Protein AF-A0A914JHT4-F1 (afdb_monomer)

Structure (mmCIF, N/CA/C/O backbone):
data_AF-A0A914JHT4-F1
#
_entry.id   AF-A0A914JHT4-F1
#
loop_
_atom_site.group_PDB
_atom_site.id
_atom_site.type_symbol
_atom_site.label_atom_id
_atom_site.label_alt_id
_atom_site.label_comp_id
_atom_site.label_asym_id
_atom_site.label_entity_id
_atom_site.label_seq_id
_atom_site.pdbx_PDB_ins_code
_atom_site.Cartn_x
_atom_site.Cartn_y
_atom_site.Cartn_z
_atom_site.occupancy
_atom_site.B_iso_or_equiv
_atom_site.auth_seq_id
_atom_site.auth_comp_id
_atom_site.auth_asym_id
_atom_site.auth_atom_id
_atom_site.pdbx_PDB_model_num
ATOM 1 N N . ASP A 1 1 ? 17.481 -5.422 -11.224 1.00 64.38 1 ASP A N 1
ATOM 2 C CA . ASP A 1 1 ? 16.267 -5.936 -10.546 1.00 64.38 1 ASP A CA 1
ATOM 3 C C . ASP A 1 1 ? 15.125 -4.936 -10.602 1.00 64.38 1 ASP A C 1
ATOM 5 O O . ASP A 1 1 ? 15.164 -3.940 -9.887 1.00 64.38 1 ASP A O 1
ATOM 9 N N . TYR A 1 2 ? 14.094 -5.210 -11.404 1.00 76.00 2 TYR A N 1
ATOM 10 C CA . TYR A 1 2 ? 12.844 -4.450 -11.332 1.00 76.00 2 TYR A CA 1
ATOM 11 C C . TYR A 1 2 ? 11.977 -4.974 -10.196 1.00 76.00 2 TYR A C 1
ATOM 13 O O . TYR A 1 2 ? 11.735 -6.181 -10.086 1.00 76.00 2 TYR A O 1
ATOM 21 N N . LYS A 1 3 ? 11.513 -4.055 -9.351 1.00 81.38 3 LYS A N 1
ATOM 22 C CA . LYS A 1 3 ? 10.658 -4.356 -8.208 1.00 81.38 3 LYS A CA 1
ATOM 23 C C . LYS A 1 3 ? 9.429 -3.468 -8.227 1.00 81.38 3 LYS A C 1
ATOM 25 O O . LYS A 1 3 ? 9.554 -2.254 -8.340 1.00 81.38 3 LYS A O 1
ATOM 30 N N . LEU A 1 4 ? 8.264 -4.074 -8.044 1.00 81.75 4 LEU A N 1
ATOM 31 C CA . LEU A 1 4 ? 7.063 -3.346 -7.664 1.00 81.75 4 LEU A CA 1
ATOM 32 C C . LEU A 1 4 ? 7.037 -3.219 -6.146 1.00 81.75 4 LEU A C 1
ATOM 34 O O . LEU A 1 4 ? 6.970 -4.230 -5.450 1.00 81.75 4 LEU A O 1
ATOM 38 N N . THR A 1 5 ? 7.057 -1.992 -5.644 1.00 86.56 5 THR A N 1
ATOM 39 C CA . THR A 1 5 ? 6.839 -1.701 -4.226 1.00 86.56 5 THR A CA 1
ATOM 40 C C . THR A 1 5 ? 5.491 -1.019 -4.037 1.00 86.56 5 THR A C 1
ATOM 42 O O . THR A 1 5 ? 4.917 -0.455 -4.969 1.00 86.56 5 THR A O 1
ATOM 45 N N . GLY A 1 6 ? 4.962 -1.096 -2.822 1.00 81.75 6 GLY A N 1
ATOM 46 C CA . GLY A 1 6 ? 3.694 -0.473 -2.470 1.00 81.75 6 GLY A CA 1
ATOM 47 C C . GLY A 1 6 ? 3.705 0.069 -1.050 1.00 81.75 6 GLY A C 1
ATOM 48 O O . GLY A 1 6 ? 4.601 -0.216 -0.255 1.00 81.75 6 GLY A O 1
ATOM 49 N N . LYS A 1 7 ? 2.675 0.845 -0.724 1.00 82.56 7 LYS A N 1
ATOM 50 C CA . LYS A 1 7 ? 2.381 1.263 0.643 1.00 82.56 7 LYS A CA 1
ATOM 51 C C . LYS A 1 7 ? 0.898 1.046 0.899 1.00 82.56 7 LYS A C 1
ATOM 53 O O . LYS A 1 7 ? 0.071 1.549 0.145 1.00 82.56 7 LYS A O 1
ATOM 58 N N . LEU A 1 8 ? 0.582 0.315 1.961 1.00 78.88 8 LEU A N 1
ATOM 59 C CA . LEU A 1 8 ? -0.777 0.206 2.471 1.00 78.88 8 LEU A CA 1
ATOM 60 C C . LEU A 1 8 ? -1.027 1.350 3.455 1.00 78.88 8 LEU A C 1
ATOM 62 O O . LEU A 1 8 ? -0.195 1.624 4.319 1.00 78.88 8 LEU A O 1
ATOM 66 N N . VAL A 1 9 ? -2.171 2.009 3.309 1.00 79.50 9 VAL A N 1
ATOM 67 C CA . VAL A 1 9 ? -2.704 2.966 4.279 1.00 79.50 9 VAL A CA 1
ATOM 68 C C . VAL A 1 9 ? -4.126 2.511 4.574 1.00 79.50 9 VAL A C 1
ATOM 70 O O . VAL A 1 9 ? -4.927 2.375 3.652 1.00 79.50 9 VAL A O 1
ATOM 73 N N . ILE A 1 10 ? -4.397 2.181 5.833 1.00 80.94 10 ILE A N 1
ATOM 74 C CA . ILE A 1 10 ? -5.722 1.768 6.297 1.00 80.94 10 ILE A CA 1
ATOM 75 C C . ILE A 1 10 ? -6.335 2.977 6.994 1.00 80.94 10 ILE A C 1
ATOM 77 O O . ILE A 1 10 ? -5.795 3.421 8.005 1.00 80.94 10 ILE A O 1
ATOM 81 N N . ASP A 1 11 ? -7.444 3.481 6.460 1.00 80.00 11 ASP A N 1
ATOM 82 C CA . ASP A 1 11 ? -8.111 4.670 6.999 1.00 80.00 11 ASP A CA 1
ATOM 83 C C . ASP A 1 11 ? -8.909 4.347 8.269 1.00 80.00 11 ASP A C 1
ATOM 85 O O . ASP A 1 11 ? -8.783 5.034 9.280 1.00 80.00 11 ASP A O 1
ATOM 89 N N . SER A 1 12 ? -9.725 3.291 8.230 1.00 81.62 12 SER A N 1
ATOM 90 C CA . SER A 1 12 ? -10.456 2.786 9.392 1.00 81.62 12 SER A CA 1
ATOM 91 C C . SER A 1 12 ? -10.958 1.359 9.180 1.00 81.62 12 SER A C 1
ATOM 93 O O . SER A 1 12 ? -11.163 0.898 8.054 1.00 81.62 12 SER A O 1
ATOM 95 N N . PHE A 1 13 ? -11.180 0.663 10.288 1.00 84.31 13 PHE A N 1
ATOM 96 C CA . PHE A 1 13 ? -11.930 -0.577 10.360 1.00 84.31 13 PHE A CA 1
ATOM 97 C C . PHE A 1 13 ? -13.375 -0.283 10.729 1.00 84.31 13 PHE A C 1
ATOM 99 O O . PHE A 1 13 ? -13.641 0.518 11.624 1.00 84.31 13 PHE A O 1
ATOM 106 N N . LYS A 1 14 ? -14.285 -0.975 10.044 1.00 87.00 14 LYS A N 1
ATOM 107 C CA . LYS A 1 14 ? -15.691 -1.065 10.419 1.00 87.00 14 LYS A CA 1
ATOM 108 C C . LYS A 1 14 ? -15.995 -2.480 10.851 1.00 87.00 14 LYS A C 1
ATOM 110 O O . LYS A 1 14 ? -15.665 -3.425 10.130 1.00 87.00 14 LYS A O 1
ATOM 115 N N . THR A 1 15 ? -16.628 -2.604 12.002 1.00 83.25 15 THR A N 1
ATOM 116 C CA . THR A 1 15 ? -17.071 -3.894 12.530 1.00 83.25 15 THR A CA 1
ATOM 117 C C . THR A 1 15 ? -18.559 -4.050 12.245 1.00 83.25 15 THR A C 1
ATOM 119 O O . THR A 1 15 ? -19.267 -3.064 12.109 1.00 83.25 15 THR A O 1
ATOM 122 N N . ALA A 1 16 ? -19.028 -5.280 12.076 1.00 85.81 16 ALA A N 1
ATOM 123 C CA . ALA A 1 16 ? -20.444 -5.586 11.906 1.00 85.81 16 ALA A CA 1
ATOM 124 C C . ALA A 1 16 ? -20.725 -6.950 12.539 1.00 85.81 16 ALA A C 1
ATOM 126 O O . ALA A 1 16 ? -19.810 -7.766 12.676 1.00 85.81 16 ALA A O 1
ATOM 127 N N . ASP A 1 17 ? -21.981 -7.190 12.912 1.00 80.75 17 ASP A N 1
ATOM 128 C CA . ASP A 1 17 ? -22.465 -8.481 13.416 1.00 80.75 17 ASP A CA 1
ATOM 129 C C . ASP A 1 17 ? -21.721 -8.989 14.670 1.00 80.75 17 ASP A C 1
ATOM 131 O O . ASP A 1 17 ? -21.454 -10.183 14.830 1.00 80.75 17 ASP A O 1
ATOM 135 N N . VAL A 1 18 ? -21.382 -8.082 15.594 1.00 80.56 18 VAL A N 1
ATOM 136 C CA . VAL A 1 18 ? -20.716 -8.446 16.853 1.00 80.56 18 VAL A CA 1
ATOM 137 C C . VAL A 1 18 ? -21.708 -9.115 17.807 1.00 80.56 18 VAL A C 1
ATOM 139 O O . VAL A 1 18 ? -22.669 -8.502 18.266 1.00 80.56 18 VAL A O 1
ATOM 142 N N . ILE A 1 19 ? -21.441 -10.379 18.149 1.00 79.56 19 ILE A N 1
ATOM 143 C CA . ILE A 1 19 ? -22.178 -11.134 19.169 1.00 79.56 19 ILE A CA 1
ATOM 144 C C . ILE A 1 19 ? -21.234 -11.400 20.341 1.00 79.56 19 ILE A C 1
ATOM 146 O O . ILE A 1 19 ? -20.275 -12.161 20.213 1.00 79.56 19 ILE A O 1
ATOM 150 N N . SER A 1 20 ? -21.522 -10.796 21.495 1.00 79.56 20 SER A N 1
ATOM 151 C CA . SER A 1 20 ? -20.766 -11.007 22.731 1.00 79.56 20 SER A CA 1
ATOM 152 C C . SER A 1 20 ? -21.614 -11.710 23.789 1.00 79.56 20 SER A C 1
ATOM 154 O O . SER A 1 20 ? -22.773 -11.369 24.007 1.00 79.56 20 SER A O 1
ATOM 156 N N . LEU A 1 21 ? -21.010 -12.683 24.476 1.00 82.50 21 LEU A N 1
ATOM 157 C CA . LEU A 1 21 ? -21.559 -13.301 25.692 1.00 82.50 21 LEU A CA 1
ATOM 158 C C . LEU A 1 21 ? -21.163 -12.534 26.966 1.00 82.50 21 LEU A C 1
ATOM 160 O O . LEU A 1 21 ? -21.598 -12.883 28.061 1.00 82.50 21 LEU A O 1
ATOM 164 N N . VAL A 1 22 ? -20.302 -11.526 26.821 1.00 82.62 22 VAL A N 1
ATOM 165 C CA . VAL A 1 22 ? -19.829 -10.655 27.895 1.00 82.62 22 VAL A CA 1
ATOM 166 C C . VAL A 1 22 ? -20.563 -9.329 27.795 1.00 82.62 22 VAL A C 1
ATOM 168 O O . VAL A 1 22 ? -20.507 -8.657 26.761 1.00 82.62 22 VAL A O 1
ATOM 171 N N . ASP A 1 23 ? -21.239 -8.974 28.881 1.00 76.00 23 ASP A N 1
ATOM 172 C CA . ASP A 1 23 ? -22.032 -7.755 28.974 1.00 76.00 23 ASP A CA 1
ATOM 173 C C . ASP A 1 23 ? -21.133 -6.510 28.887 1.00 76.00 23 ASP A C 1
ATOM 175 O O . ASP A 1 23 ? -20.054 -6.465 29.485 1.00 76.00 23 ASP A O 1
ATOM 179 N N . GLY A 1 24 ? -21.559 -5.515 28.109 1.00 75.38 24 GLY A N 1
ATOM 180 C CA . GLY A 1 24 ? -20.790 -4.290 27.854 1.00 75.38 24 GLY A CA 1
ATOM 181 C C . GLY A 1 24 ? -19.726 -4.373 26.751 1.00 75.38 24 GLY A C 1
ATOM 182 O O . GLY A 1 24 ? -19.059 -3.372 26.503 1.00 75.38 24 GLY A O 1
ATOM 183 N N . ILE A 1 25 ? -19.565 -5.513 26.067 1.00 81.88 25 ILE A N 1
ATOM 184 C CA . ILE A 1 25 ? -18.809 -5.569 24.806 1.00 81.88 25 ILE A CA 1
ATOM 185 C C . ILE A 1 25 ? -19.798 -5.425 23.654 1.00 81.88 25 ILE A C 1
ATOM 187 O O . ILE A 1 25 ? -20.527 -6.361 23.323 1.00 81.88 25 ILE A O 1
ATOM 191 N N . ASP A 1 26 ? -19.796 -4.246 23.048 1.00 84.12 26 ASP A N 1
ATOM 192 C CA . ASP A 1 26 ? -20.567 -3.927 21.855 1.00 84.12 26 ASP A CA 1
ATOM 193 C C . ASP A 1 26 ? -19.660 -3.686 20.639 1.00 84.12 26 ASP A C 1
ATOM 195 O O . ASP A 1 26 ? -18.428 -3.656 20.724 1.00 84.12 26 ASP A O 1
ATOM 199 N N . GLU A 1 27 ? -20.294 -3.537 19.479 1.00 86.19 27 GLU A N 1
ATOM 200 C CA . GLU A 1 27 ? -19.627 -3.280 18.203 1.00 86.19 27 GLU A CA 1
ATOM 201 C C . GLU A 1 27 ? -18.712 -2.051 18.258 1.00 86.19 27 GLU A C 1
ATOM 203 O O . GLU A 1 27 ? -17.576 -2.113 17.790 1.00 86.19 27 GLU A O 1
ATOM 208 N N . GLY A 1 28 ? -19.160 -0.968 18.900 1.00 86.38 28 GLY A N 1
ATOM 209 C CA . GLY A 1 28 ? -18.390 0.271 19.011 1.00 86.38 28 GLY A CA 1
ATOM 210 C C . GLY A 1 28 ? -17.113 0.105 19.834 1.00 86.38 28 GLY A C 1
ATOM 211 O O . GLY A 1 28 ? -16.064 0.644 19.477 1.00 86.38 28 GLY A O 1
ATOM 212 N N . SER A 1 29 ? -17.173 -0.687 20.904 1.00 87.88 29 SER A N 1
ATOM 213 C CA . SER A 1 29 ? -16.019 -0.990 21.751 1.00 87.88 29 SER A CA 1
ATOM 214 C C . SER A 1 29 ? -14.963 -1.807 21.001 1.00 87.88 29 SER A C 1
ATOM 216 O O . SER A 1 29 ? -13.768 -1.521 21.108 1.00 87.88 29 SER A O 1
ATOM 218 N N . ILE A 1 30 ? -15.383 -2.795 20.200 1.00 87.19 30 ILE A N 1
ATOM 219 C CA . ILE A 1 30 ? -14.463 -3.582 19.364 1.00 87.19 30 ILE A CA 1
ATOM 220 C C . ILE A 1 30 ? -13.897 -2.735 18.223 1.00 87.19 30 ILE A C 1
ATOM 222 O O . ILE A 1 30 ? -12.691 -2.787 17.976 1.00 87.19 30 ILE A O 1
ATOM 226 N N . GLU A 1 31 ? -14.726 -1.920 17.573 1.00 87.94 31 GLU A N 1
ATOM 227 C CA . GLU A 1 31 ? -14.292 -1.036 16.491 1.00 87.94 31 GLU A CA 1
ATOM 228 C C . GLU A 1 31 ? -13.218 -0.056 16.964 1.00 87.94 31 GLU A C 1
ATOM 230 O O . GLU A 1 31 ? -12.192 0.125 16.304 1.00 87.94 31 GLU A O 1
ATOM 235 N N . PHE A 1 32 ? -13.417 0.545 18.138 1.00 86.31 32 PHE A N 1
ATOM 236 C CA . PHE A 1 32 ? -12.437 1.435 18.748 1.00 86.31 32 PHE A CA 1
ATOM 237 C C . PHE A 1 32 ? -11.098 0.725 18.983 1.00 86.31 32 PHE A C 1
ATOM 239 O O . PHE A 1 32 ? -10.044 1.235 18.595 1.00 86.31 32 PHE A O 1
ATOM 246 N N . LEU A 1 33 ? -11.133 -0.475 19.571 1.00 87.00 33 LEU A N 1
ATOM 247 C CA . LEU A 1 33 ? -9.927 -1.260 19.830 1.00 87.00 33 LEU A CA 1
ATOM 248 C C . LEU A 1 33 ? -9.215 -1.666 18.533 1.00 87.00 33 LEU A C 1
ATOM 250 O O . LEU A 1 33 ? -7.993 -1.556 18.456 1.00 87.00 33 LEU A O 1
ATOM 254 N N . MET A 1 34 ? -9.949 -2.099 17.505 1.00 85.06 34 MET A N 1
ATOM 255 C CA . MET A 1 34 ? -9.365 -2.476 16.213 1.00 85.06 34 MET A CA 1
ATOM 256 C C . MET A 1 34 ? -8.709 -1.293 15.505 1.00 85.06 34 MET A C 1
ATOM 258 O O . MET A 1 34 ? -7.604 -1.430 14.982 1.00 85.06 34 MET A O 1
ATOM 262 N N . ASN A 1 35 ? -9.347 -0.123 15.530 1.00 84.50 35 ASN A N 1
ATOM 263 C CA . ASN A 1 35 ? -8.776 1.093 14.962 1.00 84.50 35 ASN A CA 1
ATOM 264 C C . ASN A 1 35 ? -7.508 1.539 15.706 1.00 84.50 35 ASN A C 1
ATOM 266 O O . ASN A 1 35 ? -6.533 1.912 15.059 1.00 84.50 35 ASN A O 1
ATOM 270 N N . ALA A 1 36 ? -7.474 1.424 17.038 1.00 83.25 36 ALA A N 1
ATOM 271 C CA . ALA A 1 36 ? -6.274 1.713 17.825 1.00 83.25 36 ALA A CA 1
ATOM 272 C C . ALA A 1 36 ? -5.133 0.704 17.576 1.00 83.25 36 ALA A C 1
ATOM 274 O O . ALA A 1 36 ? -3.961 1.071 17.582 1.00 83.25 36 ALA A O 1
ATOM 275 N N . LEU A 1 37 ? -5.461 -0.572 17.347 1.00 79.94 37 LEU A N 1
ATOM 276 C CA . LEU A 1 37 ? -4.480 -1.638 17.106 1.00 79.94 37 LEU A CA 1
ATOM 277 C C . LEU A 1 37 ? -3.963 -1.697 15.662 1.00 79.94 37 LEU A C 1
ATOM 279 O O . LEU A 1 37 ? -2.898 -2.271 15.423 1.00 79.94 37 LEU A O 1
ATOM 283 N N . ASN A 1 38 ? -4.688 -1.111 14.707 1.00 75.25 38 ASN A N 1
ATOM 284 C CA . ASN A 1 38 ? -4.323 -1.053 13.292 1.00 75.25 38 ASN A CA 1
ATOM 285 C C . ASN A 1 38 ? -2.888 -0.556 13.069 1.00 75.25 38 ASN A C 1
ATOM 287 O O . ASN A 1 38 ? -2.093 -1.202 12.379 1.00 75.25 38 ASN A O 1
ATOM 291 N N . GLU A 1 39 ? -2.561 0.574 13.705 1.00 64.62 39 GLU A N 1
ATOM 292 C CA . GLU A 1 39 ? -1.254 1.225 13.591 1.00 64.62 39 GLU A CA 1
ATOM 293 C C . GLU A 1 39 ? -0.120 0.337 14.111 1.00 64.62 39 GLU A C 1
ATOM 295 O O . GLU A 1 39 ? 1.000 0.424 13.612 1.00 64.62 39 GLU A O 1
ATOM 300 N N . LEU A 1 40 ? -0.411 -0.534 15.082 1.00 66.50 40 LEU A N 1
ATOM 301 C CA . LEU A 1 40 ? 0.601 -1.295 15.806 1.00 66.50 40 LEU A CA 1
ATOM 302 C C . LEU A 1 40 ? 0.888 -2.674 15.197 1.00 66.50 40 LEU A C 1
ATOM 304 O O . LEU A 1 40 ? 2.026 -3.123 15.242 1.00 66.50 40 LEU A O 1
ATOM 308 N N . LEU A 1 41 ? -0.121 -3.373 14.665 1.00 67.38 41 LEU A N 1
ATOM 309 C CA . LEU A 1 41 ? 0.026 -4.788 14.281 1.00 67.38 41 LEU A CA 1
ATOM 310 C C . LEU A 1 41 ? -0.037 -5.038 12.776 1.00 67.38 41 LEU A C 1
ATOM 312 O O . LEU A 1 41 ? 0.725 -5.847 12.252 1.00 67.38 41 LEU A O 1
ATOM 316 N N . ILE A 1 42 ? -0.955 -4.377 12.074 1.00 67.94 42 ILE A N 1
ATOM 317 C CA . ILE A 1 42 ? -1.194 -4.656 10.651 1.00 67.94 42 ILE A CA 1
ATOM 318 C C . ILE A 1 42 ? -0.298 -3.772 9.788 1.00 67.94 42 ILE A C 1
ATOM 320 O O . ILE A 1 42 ? 0.224 -4.234 8.772 1.00 67.94 42 ILE A O 1
ATOM 324 N N . GLY A 1 43 ? -0.076 -2.527 10.217 1.00 68.56 43 GLY A N 1
ATOM 325 C CA . GLY A 1 43 ? 0.766 -1.572 9.508 1.00 68.56 43 GLY A CA 1
ATOM 326 C C . GLY A 1 43 ? 2.192 -2.074 9.280 1.00 68.56 43 GLY A C 1
ATOM 327 O O . GLY A 1 43 ? 2.681 -1.982 8.159 1.00 68.56 43 GLY A O 1
ATOM 328 N N . GLU A 1 44 ? 2.849 -2.636 10.297 1.00 70.50 44 GLU A N 1
ATOM 329 C CA . GLU A 1 44 ? 4.279 -2.973 10.228 1.00 70.50 44 GLU A CA 1
ATOM 330 C C . GLU A 1 44 ? 4.578 -4.174 9.311 1.00 70.50 44 GLU A C 1
ATOM 332 O O . GLU A 1 44 ? 5.378 -4.047 8.382 1.00 70.50 44 GLU A O 1
ATOM 337 N N . ASP A 1 45 ? 3.891 -5.310 9.493 1.00 74.31 45 ASP A N 1
ATOM 338 C CA . ASP A 1 45 ? 4.119 -6.521 8.681 1.00 74.31 45 ASP A CA 1
ATOM 339 C C . ASP A 1 45 ? 3.720 -6.307 7.207 1.00 74.31 45 ASP A C 1
ATOM 341 O O . ASP A 1 45 ? 4.445 -6.689 6.282 1.00 74.31 45 ASP A O 1
ATOM 345 N N . MET A 1 46 ? 2.592 -5.628 6.959 1.00 74.94 46 MET A N 1
ATOM 346 C CA . MET A 1 46 ? 2.170 -5.284 5.596 1.00 74.94 46 MET A CA 1
ATOM 347 C C . MET A 1 46 ? 3.114 -4.267 4.955 1.00 74.94 46 MET A C 1
ATOM 349 O O . MET A 1 46 ? 3.470 -4.420 3.784 1.00 74.94 46 MET A O 1
ATOM 353 N N . ALA A 1 47 ? 3.559 -3.250 5.700 1.00 74.25 47 ALA A N 1
ATOM 354 C CA . ALA A 1 47 ? 4.524 -2.283 5.188 1.00 74.25 47 ALA A CA 1
ATOM 355 C C . ALA A 1 47 ? 5.845 -2.958 4.820 1.00 74.25 47 ALA A C 1
ATOM 357 O O . ALA A 1 47 ? 6.417 -2.627 3.783 1.00 74.25 47 ALA A O 1
ATOM 358 N N . GLN A 1 48 ? 6.311 -3.921 5.616 1.00 75.44 48 GLN A N 1
ATOM 359 C CA . GLN A 1 48 ? 7.540 -4.646 5.323 1.00 75.44 48 GLN A CA 1
ATOM 360 C C . GLN A 1 48 ? 7.414 -5.479 4.041 1.00 75.44 48 GLN A C 1
ATOM 362 O O . GLN A 1 48 ? 8.230 -5.324 3.132 1.00 75.44 48 GLN A O 1
ATOM 367 N N . LYS A 1 49 ? 6.340 -6.266 3.898 1.00 77.12 49 LYS A N 1
ATOM 368 C CA . LYS A 1 49 ? 6.087 -7.069 2.685 1.00 77.12 49 LYS A CA 1
ATOM 369 C C . LYS A 1 49 ? 5.956 -6.215 1.423 1.00 77.12 49 LYS A C 1
ATOM 371 O O . LYS A 1 49 ? 6.499 -6.564 0.376 1.00 77.12 49 LYS A O 1
ATOM 376 N N . LEU A 1 50 ? 5.264 -5.080 1.512 1.00 78.25 50 LEU A N 1
ATOM 377 C CA . LEU A 1 50 ? 5.077 -4.174 0.375 1.00 78.25 50 LEU A CA 1
ATOM 378 C C . LEU A 1 50 ? 6.336 -3.360 0.040 1.00 78.25 50 LEU A C 1
ATOM 380 O O . LEU A 1 50 ? 6.531 -2.989 -1.120 1.00 78.25 50 LEU A O 1
ATOM 384 N N . LYS A 1 51 ? 7.201 -3.109 1.030 1.00 77.69 51 LYS A N 1
ATOM 385 C CA . LYS A 1 51 ? 8.504 -2.462 0.844 1.00 77.69 51 LYS A CA 1
ATOM 386 C C . LYS A 1 51 ? 9.517 -3.394 0.187 1.00 77.69 51 LYS A C 1
ATOM 388 O O . LYS A 1 51 ? 10.250 -2.952 -0.697 1.00 77.69 51 LYS A O 1
ATOM 393 N N . ASP A 1 52 ? 9.553 -4.662 0.592 1.00 79.56 52 ASP A N 1
ATOM 394 C CA . ASP A 1 52 ? 10.423 -5.669 -0.028 1.00 79.56 52 ASP A CA 1
ATOM 395 C C . ASP A 1 52 ? 10.037 -5.906 -1.496 1.00 79.56 52 ASP A C 1
ATOM 397 O O . ASP A 1 52 ? 10.913 -6.086 -2.358 1.00 79.56 52 ASP A O 1
ATOM 401 N N . GLY A 1 53 ? 8.734 -5.776 -1.769 1.00 79.00 53 GLY A N 1
ATOM 402 C CA . GLY A 1 53 ? 8.152 -5.681 -3.095 1.00 79.00 53 GLY A CA 1
ATOM 403 C C . GLY A 1 53 ? 8.116 -7.008 -3.847 1.00 79.00 53 GLY A C 1
ATOM 404 O 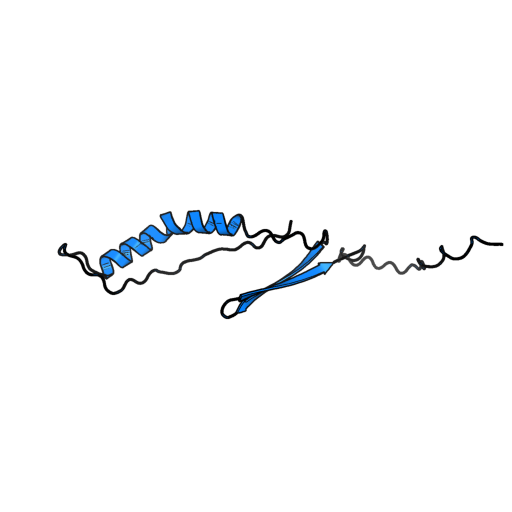O . GLY A 1 53 ? 8.614 -8.040 -3.398 1.00 79.00 53 GLY A O 1
ATOM 405 N N . ILE A 1 54 ? 7.527 -6.978 -5.038 1.00 81.94 54 ILE A N 1
ATOM 406 C CA . ILE A 1 54 ? 7.487 -8.120 -5.952 1.00 81.94 54 ILE A CA 1
ATOM 407 C C . ILE A 1 54 ? 8.596 -7.934 -6.980 1.00 81.94 54 ILE A C 1
ATOM 409 O O . ILE A 1 54 ? 8.602 -6.953 -7.726 1.00 81.94 54 ILE A O 1
ATOM 413 N N . LYS A 1 55 ? 9.545 -8.874 -7.020 1.00 80.69 55 LYS A N 1
ATOM 414 C CA . LYS A 1 55 ? 10.552 -8.928 -8.083 1.00 80.69 55 LYS A CA 1
ATOM 415 C C . LYS A 1 55 ? 9.908 -9.454 -9.359 1.00 80.69 55 LYS A C 1
ATOM 417 O O . LYS A 1 55 ? 9.295 -10.521 -9.339 1.00 80.69 55 LYS A O 1
ATOM 422 N N . PHE A 1 56 ? 10.095 -8.747 -10.466 1.00 75.50 56 PHE A N 1
ATOM 423 C CA . PHE A 1 56 ? 9.708 -9.276 -11.769 1.00 75.50 56 PHE A CA 1
ATOM 424 C C . PHE A 1 56 ? 10.752 -10.274 -12.275 1.00 75.50 56 PHE A C 1
ATOM 426 O O . PHE A 1 56 ? 11.946 -10.089 -12.006 1.00 75.50 56 PHE A O 1
ATOM 433 N N . PRO A 1 57 ? 10.332 -11.332 -12.997 1.00 69.38 57 PRO A N 1
ATOM 434 C CA . PRO A 1 57 ? 11.271 -12.163 -13.739 1.00 69.38 57 PRO A CA 1
ATOM 435 C C . PRO A 1 57 ? 12.071 -11.256 -14.672 1.00 69.38 57 PRO A C 1
ATOM 437 O O . PRO A 1 57 ? 11.514 -10.320 -15.233 1.00 69.38 57 PRO A O 1
ATOM 440 N N . ILE A 1 58 ? 13.380 -11.485 -14.757 1.00 61.09 58 ILE A N 1
ATOM 441 C CA . ILE A 1 58 ? 14.346 -10.615 -15.440 1.00 61.09 58 ILE A CA 1
ATOM 442 C C . ILE A 1 58 ? 13.834 -10.316 -16.852 1.00 61.09 58 ILE A C 1
ATOM 444 O O . ILE A 1 58 ? 13.776 -11.226 -17.676 1.00 61.09 58 ILE A O 1
ATOM 448 N N . ILE A 1 59 ? 13.410 -9.069 -17.094 1.00 62.12 59 ILE A N 1
ATOM 449 C CA . ILE A 1 59 ? 12.859 -8.687 -18.395 1.00 62.12 59 ILE A CA 1
ATOM 450 C C . ILE A 1 59 ? 14.010 -8.264 -19.305 1.00 62.12 59 ILE A C 1
ATOM 452 O O . ILE A 1 59 ? 14.205 -8.961 -20.282 1.00 62.12 59 ILE A O 1
ATOM 456 N N . PHE A 1 60 ? 14.844 -7.276 -18.951 1.00 63.34 60 PHE A N 1
ATOM 457 C CA . PHE A 1 60 ? 16.104 -6.918 -19.637 1.00 63.34 60 PHE A CA 1
ATOM 458 C C . PHE A 1 60 ? 16.958 -5.998 -18.733 1.00 63.34 60 PHE A C 1
ATOM 460 O O . PHE A 1 60 ? 16.416 -5.409 -17.801 1.00 63.34 60 PHE A O 1
ATOM 467 N N . ASP A 1 61 ? 18.258 -5.824 -18.993 1.00 68.06 61 ASP A N 1
ATOM 468 C CA . ASP A 1 61 ? 19.133 -4.888 -18.250 1.00 68.06 61 ASP A CA 1
ATOM 469 C C . ASP A 1 61 ? 19.037 -3.442 -18.790 1.00 68.06 61 ASP A C 1
ATOM 471 O O . ASP A 1 61 ? 20.046 -2.797 -19.070 1.00 68.06 61 ASP A O 1
ATOM 475 N N . PHE A 1 62 ? 17.822 -2.924 -18.990 1.00 73.50 62 PHE A N 1
ATOM 476 C CA . PHE A 1 62 ? 17.608 -1.578 -19.545 1.00 73.50 62 PHE A CA 1
ATOM 477 C C . PHE A 1 62 ? 17.276 -0.542 -18.466 1.00 73.50 62 PHE A C 1
ATOM 479 O O . PHE A 1 62 ? 16.777 -0.861 -17.386 1.00 73.50 62 PHE A O 1
ATOM 486 N N . GLU A 1 63 ? 17.533 0.736 -18.722 1.00 76.44 63 GLU A N 1
ATOM 487 C CA . GLU A 1 63 ? 17.136 1.773 -17.769 1.00 76.44 63 GLU A CA 1
ATOM 488 C C . GLU A 1 63 ? 15.629 2.043 -17.900 1.00 76.44 63 GLU A C 1
ATOM 490 O O . GLU A 1 63 ? 15.121 2.267 -19.000 1.00 76.44 63 GLU A O 1
ATOM 495 N N . GLN A 1 64 ? 14.885 1.998 -16.789 1.00 78.06 64 GLN A N 1
ATOM 496 C CA . GLN A 1 64 ? 13.472 2.389 -16.783 1.00 78.06 64 GLN A CA 1
ATOM 497 C C . GLN A 1 64 ? 13.356 3.909 -16.773 1.00 78.06 64 GLN A C 1
ATOM 499 O O . GLN A 1 64 ? 13.734 4.561 -15.804 1.00 78.06 64 GLN A O 1
ATOM 504 N N . SER A 1 65 ? 12.787 4.464 -17.839 1.00 81.50 65 SER A N 1
ATOM 505 C CA . SER A 1 65 ? 12.573 5.907 -17.976 1.00 81.50 65 SER A CA 1
ATOM 506 C C . SER A 1 65 ? 11.264 6.370 -17.334 1.00 81.50 65 SER A C 1
ATOM 508 O O . SER A 1 65 ? 11.185 7.469 -16.783 1.00 81.50 65 SER A O 1
ATOM 510 N N . SER A 1 66 ? 10.229 5.531 -17.402 1.00 84.06 66 SER A N 1
ATOM 511 C CA . SER A 1 66 ? 8.892 5.824 -16.895 1.00 84.06 66 SER A CA 1
ATOM 512 C C . SER A 1 66 ? 8.180 4.531 -16.477 1.00 84.06 66 SER A C 1
ATOM 514 O O . SER A 1 66 ? 8.540 3.422 -16.897 1.00 84.06 66 SER A O 1
ATOM 516 N N . SER A 1 67 ? 7.185 4.652 -15.600 1.00 85.12 67 SER A N 1
ATOM 517 C CA . SER A 1 67 ? 6.304 3.548 -15.219 1.00 85.12 67 SER A CA 1
ATOM 518 C C . SER A 1 67 ? 4.911 4.065 -14.884 1.00 85.12 67 SER A C 1
ATOM 520 O O . SER A 1 67 ? 4.762 5.082 -14.208 1.00 85.12 67 SER A O 1
ATOM 522 N N . GLU A 1 68 ? 3.893 3.339 -15.328 1.00 90.12 68 GLU A N 1
ATOM 523 C CA . GLU A 1 68 ? 2.488 3.592 -15.033 1.00 90.12 68 GLU A CA 1
ATOM 524 C C . GLU A 1 68 ? 1.865 2.326 -14.441 1.00 90.12 68 GLU A C 1
ATOM 526 O O . GLU A 1 68 ? 2.079 1.215 -14.930 1.00 90.12 68 GLU A O 1
ATOM 531 N N . ILE A 1 69 ? 1.066 2.498 -13.389 1.00 88.88 69 ILE A N 1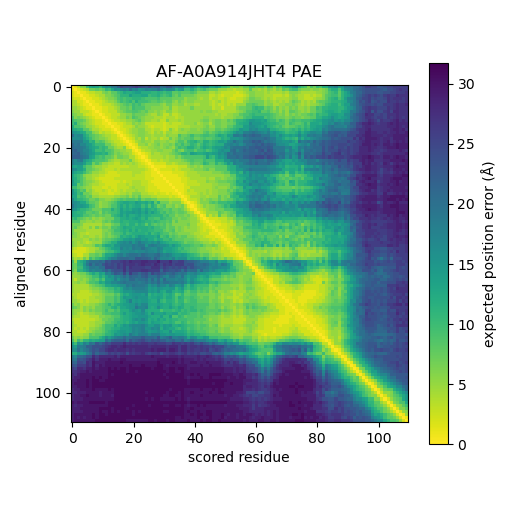
ATOM 532 C CA . ILE A 1 69 ? 0.346 1.408 -12.736 1.00 88.88 69 ILE A CA 1
ATOM 533 C C . ILE A 1 69 ? -1.152 1.674 -12.864 1.00 88.88 69 ILE A C 1
ATOM 535 O O . ILE A 1 69 ? -1.639 2.728 -12.457 1.00 88.88 69 ILE A O 1
ATOM 539 N N . LYS A 1 70 ? -1.888 0.696 -13.393 1.00 93.38 70 LYS A N 1
ATOM 540 C CA . LYS A 1 70 ? -3.352 0.704 -13.473 1.00 93.38 70 LYS A CA 1
ATOM 541 C C . LYS A 1 70 ? -3.913 -0.507 -12.74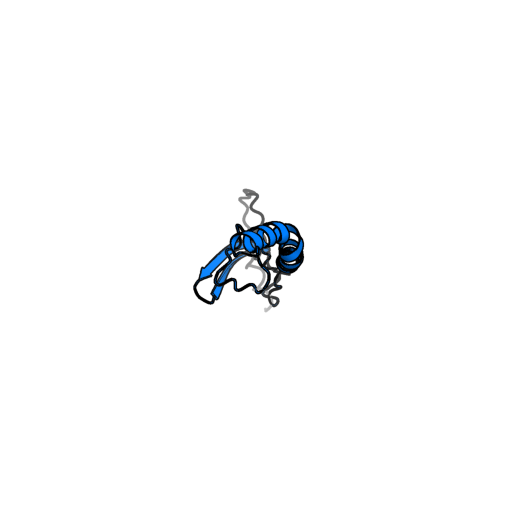1 1.00 93.38 70 LYS A C 1
ATOM 543 O O . LYS A 1 70 ? -3.523 -1.642 -13.008 1.00 93.38 70 LYS A O 1
ATOM 548 N N . ILE A 1 71 ? -4.839 -0.260 -11.821 1.00 90.75 71 ILE A N 1
ATOM 549 C CA . ILE A 1 71 ? -5.563 -1.307 -11.098 1.00 90.75 71 ILE A CA 1
ATOM 550 C C . ILE A 1 71 ? -6.921 -1.468 -11.776 1.00 90.75 71 ILE A C 1
ATOM 552 O O . ILE A 1 71 ? -7.716 -0.532 -11.812 1.00 90.75 71 ILE A O 1
ATOM 556 N N . GLU A 1 72 ? -7.179 -2.652 -12.318 1.00 93.94 72 GLU A N 1
ATOM 557 C CA . GLU A 1 72 ? -8.473 -3.033 -12.877 1.00 93.94 72 GLU A CA 1
ATOM 558 C C . GLU A 1 72 ? -9.056 -4.204 -12.082 1.00 93.94 72 GLU A C 1
ATOM 560 O O . GLU A 1 72 ? -8.394 -4.806 -11.232 1.00 93.94 72 GLU A O 1
ATOM 565 N N . LYS A 1 73 ? -10.319 -4.545 -12.359 1.00 93.19 73 LYS A N 1
ATOM 566 C CA . LYS A 1 73 ? -10.955 -5.705 -11.739 1.00 93.19 73 LYS A CA 1
ATOM 567 C C . LYS A 1 73 ? -10.101 -6.955 -11.994 1.00 93.19 73 LYS A C 1
ATOM 569 O O . LYS A 1 73 ? -9.841 -7.301 -13.144 1.00 93.19 73 LYS A O 1
ATOM 574 N N . ASP A 1 74 ? -9.679 -7.598 -10.909 1.00 93.62 74 ASP A N 1
ATOM 575 C CA . ASP A 1 74 ? -8.904 -8.843 -10.883 1.00 93.62 74 ASP A CA 1
ATOM 576 C C . ASP A 1 74 ? -7.506 -8.779 -11.537 1.00 93.62 74 ASP A C 1
ATOM 578 O O . ASP A 1 74 ? -6.868 -9.818 -11.713 1.00 93.62 74 ASP A O 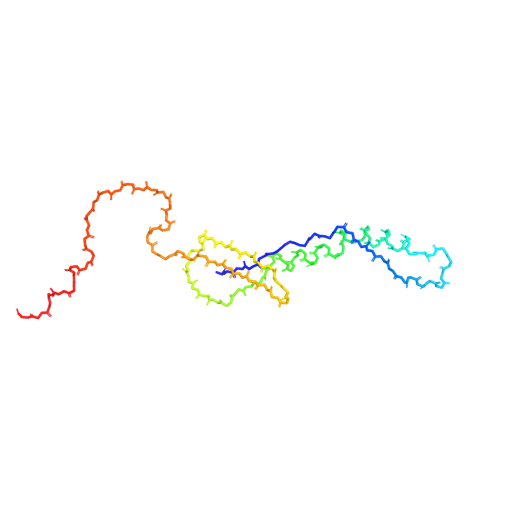1
ATOM 582 N N . LYS A 1 75 ? -6.988 -7.589 -11.888 1.00 89.81 75 LYS A N 1
ATOM 583 C CA . LYS A 1 75 ? -5.652 -7.463 -12.498 1.00 89.81 75 LYS A CA 1
ATOM 584 C C . LYS A 1 75 ? -4.945 -6.145 -12.181 1.00 89.81 75 LYS A C 1
ATOM 586 O O . LYS A 1 75 ? -5.550 -5.078 -12.106 1.00 89.81 75 LYS A O 1
ATOM 591 N N . LEU A 1 76 ? -3.623 -6.236 -12.081 1.00 88.12 76 LEU A N 1
ATOM 592 C CA . LEU A 1 76 ? -2.707 -5.103 -12.018 1.00 88.12 76 LEU A CA 1
ATOM 593 C C . LEU A 1 76 ? -1.980 -4.992 -13.360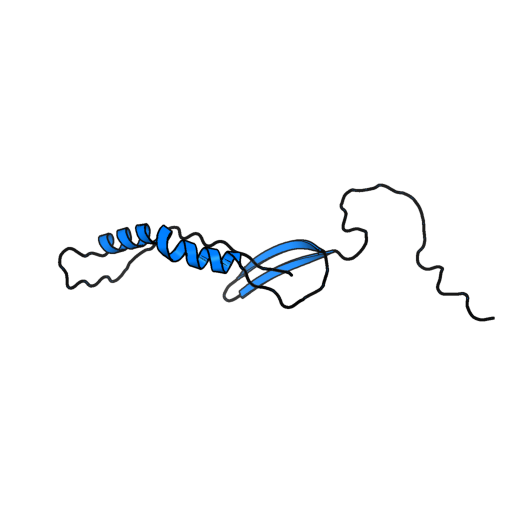 1.00 88.12 76 LEU A C 1
ATOM 595 O O . LEU A 1 76 ? -1.315 -5.939 -13.778 1.00 88.12 76 LEU A O 1
ATOM 599 N N . ILE A 1 77 ? -2.107 -3.852 -14.031 1.00 90.62 77 ILE A N 1
ATOM 600 C CA . ILE A 1 77 ? -1.407 -3.558 -15.281 1.00 90.62 77 ILE A CA 1
ATOM 601 C C . ILE A 1 77 ? -0.244 -2.627 -14.967 1.00 90.62 77 ILE A C 1
ATOM 603 O O . ILE A 1 77 ? -0.430 -1.569 -14.366 1.00 90.62 77 ILE A O 1
ATOM 607 N N . ILE A 1 78 ? 0.950 -3.029 -15.389 1.00 87.00 78 ILE A N 1
ATOM 608 C CA . ILE A 1 78 ? 2.187 -2.277 -15.194 1.00 87.00 78 ILE A CA 1
ATOM 609 C C . ILE A 1 78 ? 2.740 -1.966 -16.579 1.00 87.00 78 ILE A C 1
ATOM 611 O O . ILE A 1 78 ? 3.187 -2.865 -17.288 1.00 87.00 78 ILE A O 1
ATOM 615 N N . GLY A 1 79 ? 2.650 -0.700 -16.974 1.00 87.81 79 GLY A N 1
ATOM 616 C CA . GLY A 1 79 ? 3.296 -0.172 -18.169 1.00 87.81 79 GLY A CA 1
ATOM 617 C C . GLY A 1 79 ? 4.651 0.403 -17.787 1.00 87.81 79 GLY A C 1
ATOM 618 O O . GLY A 1 79 ? 4.768 1.077 -16.766 1.00 87.81 79 GLY A O 1
ATOM 619 N N . THR A 1 80 ? 5.686 0.135 -18.570 1.00 85.06 80 THR A N 1
ATOM 620 C CA . THR A 1 80 ? 7.012 0.688 -18.308 1.00 85.06 80 THR A CA 1
ATOM 621 C C . THR A 1 80 ? 7.750 0.939 -19.609 1.00 85.06 80 THR A C 1
ATOM 623 O O . THR A 1 80 ? 7.766 0.089 -20.499 1.00 85.06 80 THR A O 1
ATOM 626 N N . ASP A 1 81 ? 8.343 2.126 -19.701 1.00 84.56 81 ASP A N 1
ATOM 627 C CA . ASP A 1 81 ? 9.133 2.533 -20.851 1.00 84.56 81 ASP A CA 1
ATOM 628 C C . ASP A 1 81 ? 10.609 2.307 -20.545 1.00 84.56 81 ASP A C 1
ATOM 630 O O . ASP A 1 81 ? 11.181 2.927 -19.638 1.00 84.56 81 ASP A O 1
ATOM 634 N N . TYR A 1 82 ? 11.233 1.436 -21.327 1.00 81.62 82 TYR A N 1
ATOM 635 C CA . TYR A 1 82 ? 12.660 1.169 -21.241 1.00 81.62 82 TYR A CA 1
ATOM 636 C C . TYR A 1 82 ? 13.426 2.041 -22.225 1.00 81.62 82 TYR A C 1
ATOM 638 O O . TYR A 1 82 ? 13.008 2.224 -23.368 1.00 81.62 82 TYR A O 1
ATOM 646 N N . CYS A 1 83 ? 14.567 2.546 -21.778 1.00 76.56 83 CYS A N 1
ATOM 647 C CA . CYS A 1 83 ? 15.523 3.230 -22.621 1.00 76.56 83 CYS A CA 1
ATOM 648 C C . CYS A 1 83 ? 16.726 2.314 -22.874 1.00 76.56 83 CYS A C 1
ATOM 650 O O . CYS A 1 83 ? 17.300 1.740 -21.945 1.00 76.56 83 CYS A O 1
ATOM 652 N N . PHE A 1 84 ? 17.070 2.158 -24.148 1.00 71.75 84 PHE A N 1
ATOM 653 C CA . PHE A 1 84 ? 18.214 1.396 -24.630 1.00 71.75 84 PHE A CA 1
ATOM 654 C C . PHE A 1 84 ? 19.062 2.346 -25.480 1.00 71.75 84 PHE A C 1
ATOM 656 O O . PHE A 1 84 ? 18.490 3.009 -26.345 1.00 71.75 84 PHE A O 1
ATOM 663 N N . ASP A 1 85 ? 20.380 2.377 -25.236 1.00 68.50 85 ASP A N 1
ATOM 664 C CA . ASP A 1 85 ? 21.413 3.150 -25.964 1.00 68.50 85 ASP A CA 1
ATOM 665 C C . ASP A 1 85 ? 21.775 4.560 -25.411 1.00 68.50 85 ASP A C 1
ATOM 667 O O . ASP A 1 85 ? 21.190 5.047 -24.442 1.00 68.50 85 ASP A O 1
ATOM 671 N N . GLU A 1 86 ? 22.788 5.212 -26.004 1.00 60.50 86 GLU A N 1
ATOM 672 C CA . GLU A 1 86 ? 23.486 6.431 -25.533 1.00 60.50 86 GLU A CA 1
ATOM 673 C C . GLU A 1 86 ? 22.590 7.667 -25.273 1.00 60.50 86 GLU A C 1
ATOM 675 O O . GLU A 1 86 ? 23.008 8.619 -24.608 1.00 60.50 86 GLU A O 1
ATOM 680 N N . ASN A 1 87 ? 21.329 7.650 -25.720 1.00 59.97 87 ASN A N 1
ATOM 681 C CA . ASN A 1 87 ? 20.388 8.773 -25.628 1.00 59.97 87 ASN A CA 1
ATOM 682 C C . ASN A 1 87 ? 19.520 8.813 -24.351 1.00 59.97 87 ASN A C 1
ATOM 684 O O . ASN A 1 87 ? 18.642 9.672 -24.235 1.00 59.97 87 ASN A O 1
ATOM 688 N N . CYS A 1 88 ? 19.757 7.946 -23.360 1.00 64.62 88 CYS A N 1
ATOM 689 C CA . CYS A 1 88 ? 19.023 7.978 -22.081 1.00 64.62 88 CYS A CA 1
ATOM 690 C C . CYS A 1 88 ? 19.418 9.163 -21.172 1.00 64.62 88 CYS A C 1
ATOM 692 O O . CYS A 1 88 ? 18.673 9.541 -20.266 1.00 64.62 88 CYS A O 1
ATOM 694 N N . ASN A 1 89 ? 20.544 9.829 -21.459 1.00 58.66 89 ASN A N 1
ATOM 695 C CA . ASN A 1 89 ? 20.949 11.065 -20.792 1.00 58.66 89 ASN A CA 1
ATOM 696 C C . ASN A 1 89 ? 20.218 12.280 -21.382 1.00 58.66 89 ASN A C 1
ATOM 698 O O . ASN A 1 89 ? 20.670 12.905 -22.338 1.00 58.66 89 ASN A O 1
ATOM 702 N N . ARG A 1 90 ? 19.117 12.699 -20.750 1.00 54.00 90 ARG A N 1
ATOM 703 C CA . ARG A 1 90 ? 18.369 13.926 -21.101 1.00 54.00 90 ARG A CA 1
ATOM 704 C C . ARG A 1 90 ? 19.064 15.224 -20.657 1.00 54.00 90 ARG A C 1
ATOM 706 O O . ARG A 1 90 ? 18.398 16.204 -20.332 1.00 54.00 90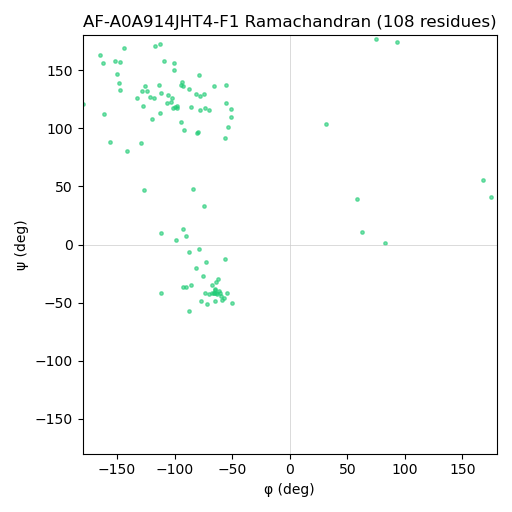 ARG A O 1
ATOM 713 N N . ILE A 1 91 ? 20.396 15.264 -20.654 1.00 50.75 91 ILE A N 1
ATOM 714 C CA . ILE A 1 91 ? 21.117 16.536 -20.729 1.00 50.75 91 ILE A CA 1
ATOM 715 C C . ILE A 1 91 ? 21.359 16.747 -22.212 1.00 50.75 91 ILE A C 1
ATOM 717 O O . ILE A 1 91 ? 22.267 16.144 -22.774 1.00 50.75 91 ILE A O 1
ATOM 721 N N . ALA A 1 92 ? 20.516 17.560 -22.849 1.00 44.06 92 ALA A N 1
ATOM 722 C CA . ALA A 1 92 ? 20.672 17.935 -24.246 1.00 44.06 92 ALA A CA 1
ATOM 723 C C . ALA A 1 92 ? 22.061 18.559 -24.465 1.00 44.06 92 ALA A C 1
ATOM 725 O O . ALA A 1 92 ? 22.259 19.763 -24.301 1.00 44.06 92 ALA A O 1
ATOM 726 N N . LYS A 1 93 ? 23.047 17.737 -24.824 1.00 41.09 93 LYS A N 1
ATOM 727 C CA . LYS A 1 93 ? 24.244 18.213 -25.495 1.00 41.09 93 LYS A CA 1
ATOM 728 C C . LYS A 1 93 ? 23.845 18.388 -26.947 1.00 41.09 93 LYS A C 1
ATOM 730 O O . LYS A 1 93 ? 23.827 17.433 -27.712 1.00 41.09 93 LYS A O 1
ATOM 735 N N . ASN A 1 94 ? 23.506 19.625 -27.301 1.00 49.06 94 ASN A N 1
ATOM 736 C CA . ASN A 1 94 ? 23.591 20.070 -28.683 1.00 49.06 94 ASN A CA 1
ATOM 737 C C . ASN A 1 94 ? 25.021 19.786 -29.159 1.00 49.06 94 ASN A C 1
ATOM 739 O O . ASN A 1 94 ? 25.949 20.512 -28.803 1.00 49.06 94 ASN A O 1
ATOM 743 N N . GLN A 1 95 ? 25.204 18.706 -29.906 1.00 38.59 95 GLN A N 1
ATOM 744 C CA . GLN A 1 95 ? 26.374 18.509 -30.741 1.00 38.59 95 GLN A CA 1
ATOM 745 C C . GLN A 1 95 ? 25.875 18.140 -32.130 1.00 38.59 95 GLN A C 1
ATOM 747 O O . GLN A 1 95 ? 25.714 16.976 -32.478 1.00 38.59 95 GLN A O 1
ATOM 752 N N . ASP A 1 96 ? 25.618 19.189 -32.912 1.00 47.91 96 ASP A N 1
ATOM 753 C CA . ASP A 1 96 ? 25.765 19.127 -34.359 1.00 47.91 96 ASP A CA 1
ATOM 754 C C . ASP A 1 96 ? 27.158 18.558 -34.656 1.00 47.91 96 ASP A C 1
ATOM 756 O O . ASP A 1 96 ? 28.168 19.152 -34.268 1.00 47.91 96 ASP A O 1
ATOM 760 N N . GLY A 1 97 ? 27.230 17.390 -35.296 1.00 42.75 97 GLY A N 1
ATOM 761 C CA . GLY A 1 97 ? 28.531 16.788 -35.571 1.00 42.75 97 GLY A CA 1
ATOM 762 C C . GLY A 1 97 ? 28.527 15.343 -36.043 1.00 42.75 97 GLY A C 1
ATOM 763 O O . GLY A 1 97 ? 29.196 14.525 -35.434 1.00 42.75 97 GLY A O 1
ATOM 764 N N . ASN A 1 98 ? 27.804 15.062 -37.130 1.00 52.25 98 ASN A N 1
ATOM 765 C CA . ASN A 1 98 ? 28.206 14.153 -38.212 1.00 52.25 98 ASN A CA 1
ATOM 766 C C . ASN A 1 98 ? 29.105 12.949 -37.841 1.00 52.25 98 ASN A C 1
ATOM 768 O O . ASN A 1 98 ? 30.324 13.108 -37.742 1.00 52.25 98 ASN A O 1
ATOM 772 N N . THR A 1 99 ? 28.552 11.734 -37.758 1.00 44.09 99 THR A N 1
ATOM 773 C CA . THR A 1 99 ? 29.316 10.513 -38.086 1.00 44.09 99 THR A CA 1
ATOM 774 C C . THR A 1 99 ? 28.392 9.324 -38.371 1.00 44.09 99 THR A C 1
ATOM 776 O O . THR A 1 99 ? 27.708 8.821 -37.484 1.00 44.09 99 THR A O 1
ATOM 779 N N . ASP A 1 100 ? 28.374 8.884 -39.631 1.00 44.72 100 ASP A N 1
ATOM 780 C CA . ASP A 1 100 ? 27.648 7.708 -40.113 1.00 44.72 100 ASP A CA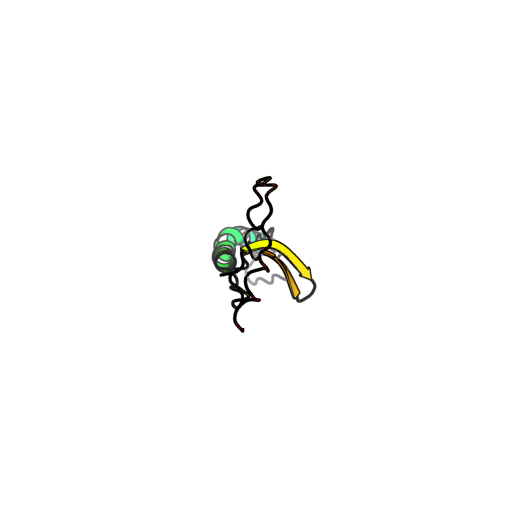 1
ATOM 781 C C . ASP A 1 100 ? 28.286 6.409 -39.588 1.00 44.72 100 ASP A C 1
ATOM 783 O O . ASP A 1 100 ? 29.418 6.066 -39.922 1.00 44.72 100 ASP A O 1
ATOM 787 N N . TYR A 1 101 ? 27.544 5.661 -38.768 1.00 50.88 101 TYR A N 1
ATOM 788 C CA . TYR A 1 101 ? 27.989 4.416 -38.119 1.00 50.88 101 TYR A CA 1
ATOM 789 C C . TYR A 1 101 ? 27.968 3.177 -39.046 1.00 50.88 101 TYR A C 1
ATOM 791 O O . TYR A 1 101 ? 28.399 2.096 -38.653 1.00 50.88 101 TYR A O 1
ATOM 799 N N . TYR A 1 102 ? 27.487 3.302 -40.290 1.00 50.66 102 TYR A N 1
ATOM 800 C CA . TYR A 1 102 ? 27.277 2.158 -41.194 1.00 50.66 102 TYR A CA 1
ATOM 801 C C . TYR A 1 102 ? 28.388 1.915 -42.230 1.00 50.66 102 TYR A C 1
ATOM 803 O O . TYR A 1 102 ? 28.270 0.979 -43.017 1.00 50.66 102 TYR A O 1
ATOM 811 N N . ASP A 1 103 ? 29.486 2.674 -42.214 1.00 48.44 103 ASP A N 1
ATOM 812 C CA . ASP A 1 103 ? 30.499 2.618 -43.286 1.00 48.44 103 ASP A CA 1
ATOM 813 C C . ASP A 1 103 ? 31.673 1.643 -43.031 1.00 48.44 103 ASP A C 1
ATOM 815 O O . ASP A 1 103 ? 32.689 1.682 -43.720 1.00 48.44 103 ASP A O 1
ATOM 819 N N . VAL A 1 104 ? 31.569 0.738 -42.044 1.00 53.53 104 VAL A N 1
ATOM 820 C CA . VAL A 1 104 ? 32.672 -0.188 -41.672 1.00 53.53 104 VAL A CA 1
ATOM 821 C C . VAL A 1 104 ? 32.386 -1.661 -42.006 1.00 53.53 104 VAL A C 1
ATOM 823 O O . VAL A 1 104 ? 33.144 -2.550 -41.628 1.00 53.53 104 VAL A O 1
ATOM 826 N N . VAL A 1 105 ? 31.318 -1.959 -42.752 1.00 52.50 105 VAL A N 1
ATOM 827 C CA . VAL A 1 105 ? 30.980 -3.340 -43.160 1.00 52.50 105 VAL A CA 1
ATOM 828 C C . VAL A 1 105 ? 30.784 -3.486 -44.668 1.00 52.50 105 VAL A C 1
ATOM 830 O O . VAL A 1 105 ? 29.831 -4.109 -45.117 1.00 52.50 105 VAL A O 1
ATOM 833 N N . GLN A 1 106 ? 31.699 -2.937 -45.468 1.00 50.56 106 GLN A N 1
ATOM 834 C CA . GLN A 1 106 ? 31.871 -3.321 -46.876 1.00 50.56 106 GLN A CA 1
ATOM 835 C C . GLN A 1 106 ? 33.299 -2.997 -47.337 1.00 50.56 106 GLN A C 1
ATOM 837 O O . GLN A 1 106 ? 33.590 -1.909 -47.819 1.00 50.56 106 GLN A O 1
ATOM 842 N N . GLY A 1 107 ? 34.222 -3.943 -47.149 1.00 47.47 107 GLY A N 1
ATOM 843 C CA . GLY A 1 107 ? 35.615 -3.754 -47.563 1.00 47.47 107 GLY A CA 1
ATOM 844 C C . GLY A 1 107 ? 36.564 -4.880 -47.167 1.00 47.47 107 GLY A C 1
ATOM 845 O O . GLY A 1 107 ? 37.677 -4.611 -46.730 1.00 47.47 107 GLY A O 1
ATOM 846 N N . ALA A 1 108 ? 36.129 -6.132 -47.281 1.00 44.78 108 ALA A N 1
ATOM 847 C CA . ALA A 1 108 ? 37.012 -7.293 -47.232 1.00 44.78 108 ALA A CA 1
ATOM 848 C C . ALA A 1 108 ? 36.520 -8.310 -48.265 1.00 44.78 108 ALA A C 1
ATOM 850 O O . ALA A 1 108 ? 35.744 -9.191 -47.925 1.00 44.78 108 ALA A O 1
ATOM 851 N N . ASP A 1 109 ? 36.884 -8.078 -49.529 1.00 37.59 109 ASP A N 1
ATOM 852 C CA . ASP A 1 109 ? 37.077 -9.087 -50.582 1.00 37.59 109 ASP A CA 1
ATOM 853 C C . ASP A 1 109 ? 37.505 -8.377 -51.882 1.00 37.59 109 ASP A C 1
ATOM 855 O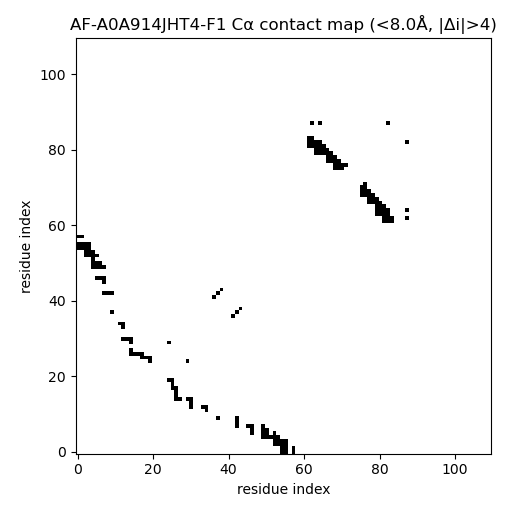 O . ASP A 1 109 ? 36.771 -7.529 -52.395 1.00 37.59 109 ASP A O 1
ATOM 859 N N . GLY A 1 110 ? 38.689 -8.731 -52.406 1.00 36.69 110 GLY A N 1
ATOM 860 C CA . GLY A 1 110 ? 39.193 -8.319 -53.727 1.00 36.69 110 GLY A CA 1
ATOM 861 C C . GLY A 1 110 ? 40.601 -7.749 -53.732 1.00 36.69 110 GLY A C 1
ATOM 862 O O . GLY A 1 110 ? 40.712 -6.516 -53.895 1.00 36.69 110 GLY A O 1
#

Solvent-accessible surface area (backbone atoms only — not comparable to full-atom values): 7591 Å² total; per-residue (Å²): 135,59,64,52,65,53,78,85,81,83,90,76,64,84,68,76,91,70,83,62,96,51,89,91,59,48,50,68,60,52,28,52,52,50,48,68,43,38,72,71,61,55,47,54,60,53,39,50,56,26,58,74,32,50,72,56,78,88,82,74,100,55,51,76,75,48,75,48,81,48,82,53,93,98,44,80,46,76,49,70,44,72,41,82,70,93,76,69,61,86,67,85,71,87,66,92,74,89,79,81,86,77,79,84,81,81,89,87,86,136

Secondary structure (DSSP, 8-state):
--EE----------------SSTT--HHHHHHHHHHHHHHHHHHHHHHHHHH-EEPP---SPEEEEEEEEEETTEEEEEEEEE-SGGG--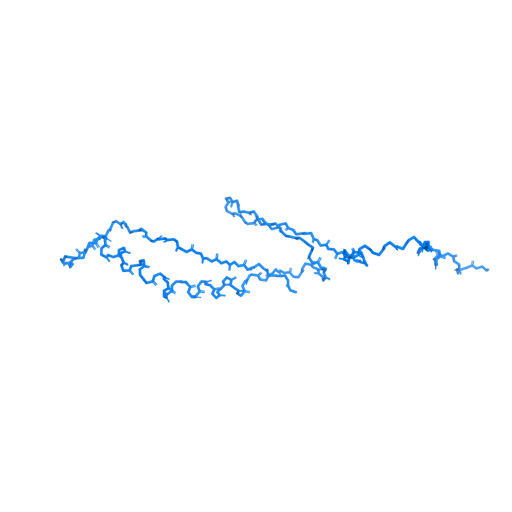S---------TTTTSS----

Foldseek 3Di:
DDFQADADDDPADQDPDDDDPDPPDDRVNVRVVCRVCCVPPVRPVVNVDRHVGDDDDCPDPFDWPDWDWDDDVPDIDIDTDTDDDDPPPPPDPPDPDDDDPPPPPDDPDD

Mean predicted aligned error: 15.26 Å

Nearest PDB structures (foldseek):
  1bp1-assembly1_A  TM=7.338E-01  e=1.092E-01  Homo sapiens
  4m4d-assembly2_B  TM=7.348E-01  e=3.038E-01  Mus musculus
  4m4d-assembly1_A  TM=7.175E-01  e=6.140E-01  Mus musculus
  1ewf-assembly1_A  TM=7.026E-01  e=3.239E-01  Homo sapiens

Radius of gyration: 27.51 Å; Cα contacts (8 Å, |Δi|>4): 90; chains: 1; bounding box: 62×33×83 Å

pLDDT: mean 73.03, std 15.04, range [36.69, 93.94]

Sequence (110 aa):
DYKLTGKLVIDSFKTADVISLVDGIDEGSIEFLMNALNELLIGEDMAQKLKDGIKFPIIFDFEQSSSEIKIEKDKLIIGTDYCFDENCNRIAKNQDGNTDYYDVVQGADG